Protein AF-A0A380DMP6-F1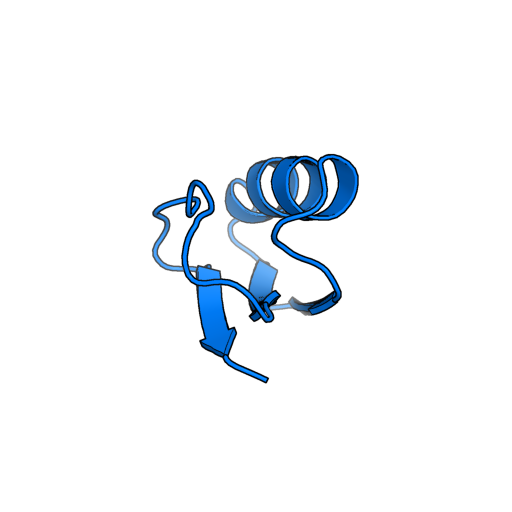 (afdb_monomer_lite)

Foldseek 3Di:
DADEDEQEACQDPVNVVVCVVQLPDPRYAYEYEDADPPHDDDDHPRYHYDYD

InterPro domains:
  IPR036291 NAD(P)-binding domain superfamily [SSF51735] (3-43)

Secondary structure (DSSP, 8-state):
-PEEEEEE-TTSHHHHHHHHHHHT-TTEEEEEEES-S-S-----TTEEEEE-

pLDDT: mean 91.71, std 4.54, range [79.62, 96.69]

Structure (mmCIF, N/CA/C/O backbone):
data_AF-A0A380DMP6-F1
#
_entry.id   AF-A0A380DMP6-F1
#
loop_
_atom_site.group_PDB
_atom_site.id
_atom_site.type_symbol
_atom_site.label_atom_id
_atom_sit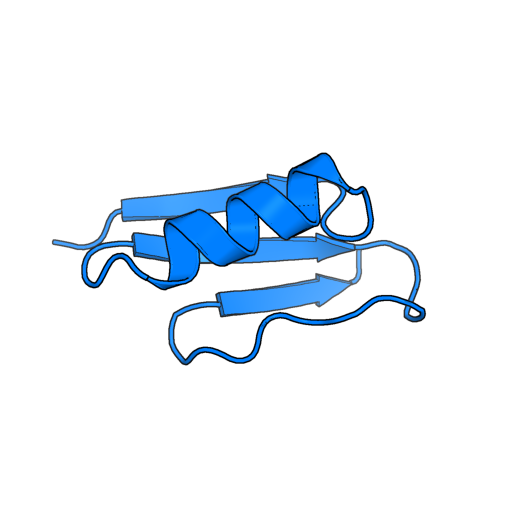e.label_alt_id
_atom_site.label_comp_id
_atom_site.label_asym_id
_atom_site.label_entity_id
_atom_site.label_seq_id
_atom_site.pdbx_PDB_ins_code
_atom_site.Cartn_x
_atom_site.Cartn_y
_atom_site.Cartn_z
_atom_site.occupancy
_atom_site.B_iso_or_equiv
_atom_site.auth_seq_id
_atom_site.auth_comp_id
_atom_site.auth_asym_id
_atom_site.auth_atom_id
_atom_site.pdbx_PDB_model_num
ATOM 1 N N . MET A 1 1 ? -16.027 -4.179 11.086 1.00 82.81 1 MET A N 1
ATOM 2 C CA . MET A 1 1 ? -16.012 -4.582 9.661 1.00 82.81 1 MET A CA 1
ATOM 3 C C . MET A 1 1 ? -14.881 -3.828 8.980 1.00 82.81 1 MET A C 1
ATOM 5 O O . MET A 1 1 ? -14.738 -2.651 9.275 1.00 82.81 1 MET A O 1
ATOM 9 N N . TYR A 1 2 ? -14.064 -4.483 8.151 1.00 88.88 2 TYR A N 1
ATOM 10 C CA . TYR A 1 2 ? -12.933 -3.834 7.469 1.00 88.88 2 TYR A CA 1
ATOM 11 C C . TYR A 1 2 ? -13.325 -3.363 6.063 1.00 88.88 2 TYR A C 1
ATOM 13 O O . TYR A 1 2 ? -14.071 -4.061 5.375 1.00 88.88 2 TYR A O 1
ATOM 21 N N . LYS A 1 3 ? -12.789 -2.220 5.623 1.00 95.38 3 LYS A N 1
ATOM 22 C CA . LYS A 1 3 ? -12.839 -1.757 4.228 1.00 95.38 3 LYS A CA 1
ATOM 23 C C . LYS A 1 3 ? -11.592 -2.237 3.484 1.00 95.38 3 LYS A C 1
ATOM 25 O O . LYS A 1 3 ? -10.484 -2.121 4.002 1.00 95.38 3 LYS A O 1
ATOM 30 N N . ASN A 1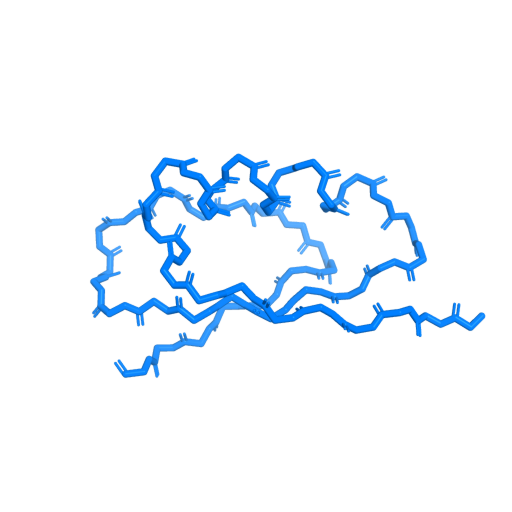 4 ? -11.764 -2.756 2.270 1.00 96.00 4 ASN A N 1
ATOM 31 C CA . ASN A 1 4 ? -10.657 -3.208 1.425 1.00 96.00 4 ASN A CA 1
ATOM 32 C C . ASN A 1 4 ? -10.390 -2.166 0.333 1.00 96.00 4 ASN A C 1
ATOM 34 O O . ASN A 1 4 ? -11.315 -1.794 -0.386 1.00 96.00 4 ASN A O 1
ATOM 38 N N . ILE A 1 5 ? -9.144 -1.704 0.206 1.00 95.88 5 ILE A N 1
ATOM 39 C CA . ILE A 1 5 ? -8.741 -0.688 -0.777 1.00 95.88 5 ILE A CA 1
ATOM 40 C C . ILE A 1 5 ? -7.598 -1.222 -1.642 1.00 95.88 5 ILE A C 1
ATOM 42 O O . ILE A 1 5 ? -6.600 -1.730 -1.132 1.00 95.88 5 ILE A O 1
ATOM 46 N N . GLY A 1 6 ? -7.747 -1.084 -2.960 1.00 95.69 6 GLY A N 1
ATOM 47 C CA . GLY A 1 6 ? -6.693 -1.351 -3.936 1.00 95.69 6 GLY A CA 1
ATOM 48 C C . GLY A 1 6 ? -5.964 -0.067 -4.331 1.00 95.69 6 GLY A C 1
ATOM 49 O O . GLY A 1 6 ? -6.610 0.916 -4.687 1.00 95.69 6 GLY A O 1
ATOM 50 N N . VAL A 1 7 ? -4.632 -0.078 -4.301 1.00 94.94 7 VAL A N 1
ATOM 51 C CA . VAL A 1 7 ? -3.791 1.026 -4.790 1.00 94.94 7 VAL A CA 1
ATOM 52 C C . VAL A 1 7 ? -3.045 0.563 -6.036 1.00 94.94 7 VAL A C 1
ATOM 54 O O . VAL A 1 7 ? -2.175 -0.305 -5.961 1.00 94.94 7 VAL A O 1
ATOM 57 N N . LEU A 1 8 ? -3.378 1.150 -7.186 1.00 92.56 8 LEU A N 1
ATOM 58 C CA . LEU A 1 8 ? -2.662 0.933 -8.442 1.00 92.56 8 LEU A CA 1
ATOM 59 C C . LEU A 1 8 ? -1.567 1.988 -8.598 1.00 92.56 8 LEU A C 1
ATOM 61 O O . LEU A 1 8 ? -1.807 3.174 -8.385 1.00 92.56 8 LEU A O 1
ATOM 65 N N . GLY A 1 9 ? -0.366 1.556 -8.981 1.00 88.88 9 GLY A N 1
ATOM 66 C CA . GLY A 1 9 ? 0.778 2.461 -9.085 1.00 88.88 9 GLY A CA 1
ATOM 67 C C . GLY A 1 9 ? 1.380 2.801 -7.722 1.00 88.88 9 GLY A C 1
ATOM 68 O O . GLY A 1 9 ? 1.757 3.945 -7.490 1.00 88.88 9 GLY A O 1
ATOM 69 N N . GLY A 1 10 ? 1.502 1.812 -6.829 1.00 86.94 10 GLY A N 1
ATOM 70 C CA . GLY A 1 10 ? 2.045 1.999 -5.476 1.00 86.94 10 GLY A CA 1
ATOM 71 C C . GLY A 1 10 ? 3.466 2.570 -5.397 1.00 86.94 10 GLY A C 1
ATOM 72 O O . GLY A 1 10 ? 3.839 3.102 -4.359 1.00 86.94 10 GLY A O 1
ATOM 73 N N . ASN A 1 11 ? 4.238 2.494 -6.487 1.00 86.94 11 ASN A N 1
ATOM 74 C CA . ASN A 1 11 ? 5.560 3.120 -6.600 1.00 86.94 11 ASN A CA 1
ATOM 75 C C . ASN A 1 11 ? 5.483 4.640 -6.883 1.00 86.94 11 ASN A C 1
ATOM 77 O O . ASN A 1 11 ? 6.415 5.386 -6.618 1.00 86.94 11 ASN A O 1
ATOM 81 N N . GLY A 1 12 ? 4.374 5.138 -7.433 1.00 90.00 12 GLY A N 1
ATOM 82 C CA . GLY A 1 12 ? 4.225 6.573 -7.670 1.00 90.00 12 GLY A CA 1
ATOM 83 C C . GLY A 1 12 ? 4.094 7.347 -6.358 1.00 90.00 12 GLY A C 1
ATOM 84 O O . GLY A 1 12 ? 3.527 6.839 -5.391 1.00 90.00 12 GLY A O 1
ATOM 85 N N . THR A 1 13 ? 4.522 8.611 -6.349 1.00 91.56 13 THR A N 1
ATOM 86 C CA . THR A 1 13 ? 4.451 9.501 -5.174 1.00 91.56 13 THR A CA 1
ATOM 87 C C . THR A 1 13 ? 3.060 9.521 -4.534 1.00 91.56 13 THR A C 1
ATOM 89 O O . THR A 1 13 ? 2.926 9.449 -3.314 1.00 91.56 13 THR A O 1
ATOM 92 N N . LEU A 1 14 ? 2.005 9.558 -5.357 1.00 93.12 14 LEU A N 1
ATOM 93 C CA . LEU A 1 14 ? 0.619 9.534 -4.883 1.00 93.12 14 LEU A CA 1
ATOM 94 C C . LEU A 1 14 ? 0.229 8.180 -4.285 1.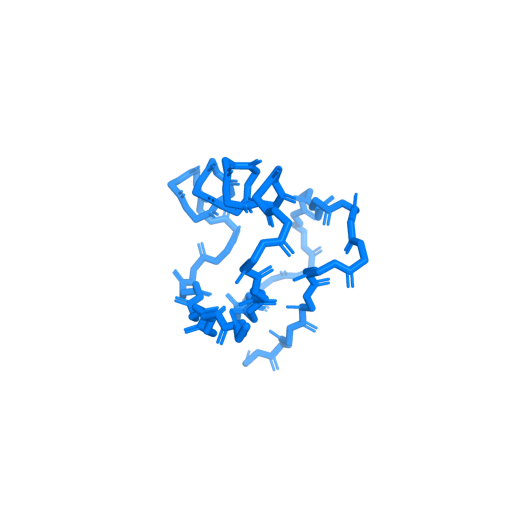00 93.12 14 LEU A C 1
ATOM 96 O O . LEU A 1 14 ? -0.365 8.142 -3.211 1.00 93.12 14 LEU A O 1
ATOM 100 N N . GLY A 1 15 ? 0.578 7.075 -4.951 1.00 93.38 15 GLY A N 1
ATOM 101 C CA . GLY A 1 15 ? 0.277 5.727 -4.467 1.00 93.38 15 GLY A CA 1
ATOM 102 C C . GLY A 1 15 ? 0.960 5.439 -3.132 1.00 93.38 15 GLY A C 1
ATOM 103 O O . GLY A 1 15 ? 0.341 4.891 -2.218 1.00 93.38 15 GLY A O 1
ATOM 104 N N . GLN A 1 16 ? 2.204 5.887 -2.981 1.00 92.56 16 GLN A N 1
ATOM 105 C CA . GLN A 1 16 ? 2.961 5.739 -1.748 1.00 92.56 16 GLN A CA 1
ATOM 106 C C . GLN A 1 16 ? 2.383 6.594 -0.610 1.00 92.56 16 GLN A C 1
ATOM 108 O O . GLN A 1 16 ? 2.135 6.073 0.479 1.00 92.56 16 GLN A O 1
ATOM 113 N N . CYS A 1 17 ? 2.105 7.877 -0.867 1.00 94.69 17 CYS A N 1
ATOM 114 C CA . CYS A 1 17 ? 1.504 8.784 0.115 1.00 94.69 17 CYS A CA 1
ATOM 115 C C . CYS A 1 17 ? 0.128 8.279 0.577 1.00 94.69 17 CYS A C 1
ATOM 117 O O . CYS A 1 17 ? -0.152 8.199 1.775 1.00 94.69 17 CYS A O 1
ATOM 119 N N . LEU A 1 18 ? -0.708 7.838 -0.366 1.00 95.31 18 LEU A N 1
ATOM 120 C CA . LEU A 1 18 ? -2.015 7.265 -0.066 1.00 95.31 18 LEU A CA 1
ATOM 121 C C . LEU A 1 18 ? -1.891 6.004 0.798 1.00 95.31 18 LEU A C 1
ATOM 123 O O . LEU A 1 18 ? -2.597 5.874 1.797 1.00 95.31 18 LEU A O 1
ATOM 127 N N . THR A 1 19 ? -0.963 5.105 0.458 1.00 95.56 19 THR A N 1
ATOM 128 C CA . THR A 1 19 ? -0.715 3.883 1.236 1.00 95.56 19 THR A CA 1
ATOM 129 C C . THR A 1 19 ? -0.292 4.214 2.669 1.00 95.56 19 THR A C 1
ATOM 131 O O . THR A 1 19 ? -0.820 3.617 3.602 1.00 95.56 19 THR A O 1
ATOM 134 N N . GLN A 1 20 ? 0.589 5.201 2.870 1.00 95.44 20 GLN A N 1
ATOM 135 C CA . GLN A 1 20 ? 1.020 5.649 4.205 1.00 95.44 20 GLN A CA 1
ATOM 136 C C . GLN A 1 20 ? -0.111 6.262 5.040 1.00 95.44 20 GLN A C 1
ATOM 138 O O . GLN A 1 20 ? -0.148 6.094 6.259 1.00 95.44 20 GLN A O 1
ATOM 143 N N . LEU A 1 21 ? -1.010 7.024 4.415 1.00 95.38 21 LEU A N 1
ATOM 144 C CA . LEU A 1 21 ? -2.138 7.636 5.118 1.00 95.38 21 LEU A CA 1
ATOM 145 C C . LEU A 1 21 ? -3.170 6.585 5.526 1.00 95.38 21 LEU A C 1
ATOM 147 O O . LEU A 1 21 ? -3.644 6.589 6.664 1.00 95.38 21 LEU A O 1
ATOM 151 N N . LEU A 1 22 ? -3.488 5.668 4.613 1.00 95.31 22 LEU A N 1
ATOM 152 C CA . LEU A 1 22 ? -4.466 4.613 4.847 1.00 95.31 22 LEU A CA 1
ATOM 153 C C . LEU A 1 22 ? -3.941 3.536 5.807 1.00 95.31 22 LEU A C 1
ATOM 155 O O . LEU A 1 22 ? -4.734 2.992 6.571 1.00 95.31 22 LEU A O 1
ATOM 159 N N . SER A 1 23 ? -2.632 3.248 5.832 1.00 95.44 23 SER A N 1
ATOM 160 C CA . SER A 1 23 ? -2.069 2.213 6.716 1.00 95.44 23 SER A CA 1
ATOM 161 C C . SER A 1 23 ? -2.251 2.544 8.200 1.00 95.44 23 SER A C 1
ATOM 163 O O . SER A 1 23 ? -2.310 1.648 9.035 1.00 95.44 23 SER A O 1
ATOM 165 N N . LYS A 1 24 ? -2.402 3.829 8.541 1.00 95.44 24 LYS A N 1
ATOM 166 C CA . LYS A 1 24 ? -2.672 4.298 9.910 1.00 95.44 24 LYS A CA 1
ATOM 167 C C . LYS A 1 24 ? -4.101 4.001 10.382 1.00 95.44 24 LYS A C 1
ATOM 169 O O . LYS A 1 24 ? -4.377 4.120 11.574 1.00 95.44 24 LYS A O 1
ATOM 174 N N . GLN A 1 25 ? -5.008 3.638 9.475 1.00 94.44 25 GLN A N 1
ATOM 175 C CA . GLN A 1 25 ? -6.409 3.373 9.794 1.00 94.44 25 GLN A CA 1
ATOM 176 C C . GLN A 1 25 ? -6.611 1.897 10.144 1.00 94.44 25 GLN A C 1
ATOM 178 O O . GLN A 1 25 ? -6.332 1.000 9.348 1.00 94.44 25 GLN A O 1
ATOM 183 N N . LYS A 1 26 ? -7.119 1.638 11.354 1.00 90.69 26 LYS A N 1
ATOM 184 C CA . LYS A 1 26 ? -7.273 0.277 11.895 1.00 90.69 26 LYS A CA 1
ATOM 185 C C . LYS A 1 26 ? -8.385 -0.526 11.229 1.00 90.69 26 LYS A C 1
ATOM 187 O O . LYS A 1 26 ? -8.415 -1.737 11.387 1.00 90.69 26 LYS A O 1
ATOM 192 N N . ASP A 1 27 ? -9.304 0.120 10.524 1.00 95.56 27 ASP A N 1
ATOM 193 C CA . ASP A 1 27 ? -10.448 -0.497 9.854 1.00 95.56 27 ASP A CA 1
ATOM 194 C C . ASP A 1 27 ? -10.230 -0.684 8.343 1.00 95.56 27 ASP A C 1
ATOM 196 O O . ASP A 1 27 ? -11.147 -1.108 7.639 1.00 95.56 27 ASP A O 1
ATOM 200 N N . ILE A 1 28 ? -9.019 -0.427 7.835 1.00 96.50 28 ILE A N 1
ATOM 201 C CA . ILE A 1 28 ? -8.684 -0.527 6.411 1.00 96.50 28 ILE A CA 1
ATOM 202 C C . ILE A 1 28 ? -7.644 -1.623 6.178 1.00 96.50 28 ILE A C 1
ATOM 204 O O . ILE A 1 28 ? -6.651 -1.712 6.896 1.00 96.50 28 ILE A O 1
ATOM 208 N N . LYS A 1 29 ? -7.866 -2.437 5.140 1.00 96.62 29 LYS A N 1
ATOM 209 C CA . LYS A 1 29 ? -6.885 -3.361 4.554 1.00 96.62 29 LYS A CA 1
ATOM 210 C C . LYS A 1 29 ? -6.522 -2.895 3.148 1.00 96.62 29 LYS A C 1
ATOM 212 O O . LYS A 1 29 ? -7.408 -2.572 2.356 1.00 96.62 29 LYS A O 1
ATOM 217 N N . ILE A 1 30 ? -5.233 -2.880 2.833 1.00 96.69 30 ILE A N 1
ATOM 218 C CA . ILE A 1 30 ? -4.698 -2.294 1.602 1.00 96.69 30 ILE A CA 1
ATOM 219 C C . ILE A 1 30 ? -3.999 -3.370 0.780 1.00 96.69 30 ILE A C 1
ATOM 221 O O . ILE A 1 30 ? -3.134 -4.084 1.289 1.00 96.69 30 ILE A O 1
ATOM 225 N N . LYS A 1 31 ? -4.345 -3.458 -0.506 1.00 96.62 31 LYS A N 1
ATOM 226 C CA . LYS A 1 31 ? -3.611 -4.241 -1.504 1.00 96.62 31 LYS A CA 1
ATOM 227 C C . LYS A 1 31 ? -2.957 -3.286 -2.499 1.00 96.62 31 LYS A C 1
ATOM 229 O O . LYS A 1 31 ? -3.648 -2.548 -3.198 1.00 96.62 31 LYS A O 1
ATOM 234 N N . VAL A 1 32 ? -1.632 -3.275 -2.546 1.00 95.12 32 VAL A N 1
ATOM 235 C CA . VAL A 1 32 ? -0.850 -2.353 -3.371 1.00 95.12 32 VAL A CA 1
ATOM 236 C C . VAL A 1 32 ? -0.251 -3.109 -4.549 1.00 95.12 32 VAL A C 1
ATOM 238 O O . VAL A 1 32 ? 0.582 -3.995 -4.359 1.00 95.12 32 VAL A O 1
ATOM 241 N N . ALA A 1 33 ? -0.651 -2.733 -5.761 1.00 93.50 33 ALA A N 1
ATOM 242 C CA . ALA A 1 33 ? -0.099 -3.278 -6.993 1.00 93.50 33 ALA A CA 1
ATOM 243 C C . ALA A 1 33 ? 1.073 -2.421 -7.489 1.00 93.50 33 ALA A C 1
ATOM 245 O O . ALA A 1 33 ? 0.978 -1.188 -7.589 1.00 93.50 33 ALA A O 1
ATOM 246 N N . PHE A 1 34 ? 2.177 -3.076 -7.840 1.00 90.88 34 PHE A N 1
ATOM 247 C CA . PHE A 1 34 ? 3.392 -2.428 -8.331 1.00 90.88 34 PHE A CA 1
ATOM 248 C C . PHE A 1 34 ? 4.016 -3.215 -9.491 1.00 90.88 34 PHE A C 1
ATOM 250 O O . PHE A 1 34 ? 3.811 -4.418 -9.610 1.00 90.88 34 PHE A O 1
ATOM 257 N N . ARG A 1 35 ? 4.789 -2.525 -10.343 1.00 89.12 35 ARG A N 1
ATOM 258 C CA . ARG A 1 35 ? 5.507 -3.134 -11.485 1.00 89.12 35 ARG A CA 1
ATOM 259 C C . ARG A 1 35 ? 7.006 -3.309 -11.220 1.00 89.12 35 ARG A C 1
ATOM 261 O O . ARG A 1 35 ? 7.602 -4.313 -11.596 1.00 89.12 35 ARG A O 1
ATOM 268 N N . SER A 1 36 ? 7.615 -2.318 -10.567 1.00 85.31 36 SER A N 1
ATOM 269 C CA . SER A 1 36 ? 9.048 -2.285 -10.249 1.00 85.31 36 SER A CA 1
ATOM 270 C C . SER A 1 36 ? 9.299 -2.691 -8.800 1.00 85.31 36 SER A C 1
ATOM 272 O O . SER A 1 36 ? 8.531 -2.316 -7.918 1.00 85.31 36 SER A O 1
ATOM 274 N N . ASN A 1 37 ? 10.391 -3.417 -8.558 1.00 81.56 37 ASN A N 1
ATOM 275 C CA . ASN A 1 37 ? 10.834 -3.770 -7.210 1.00 81.56 37 ASN A CA 1
ATOM 276 C C . ASN A 1 37 ? 11.520 -2.596 -6.484 1.00 81.56 37 ASN A C 1
ATOM 278 O O . ASN A 1 37 ? 11.617 -2.635 -5.260 1.00 81.56 37 ASN A O 1
ATOM 282 N N . ASP A 1 38 ? 11.952 -1.563 -7.214 1.00 82.38 38 ASP A N 1
ATOM 283 C CA . ASP A 1 38 ? 12.607 -0.376 -6.656 1.00 82.38 38 ASP A CA 1
ATOM 284 C C . ASP A 1 38 ? 11.573 0.630 -6.167 1.00 82.38 38 ASP A C 1
ATOM 286 O O . ASP A 1 38 ? 11.217 1.579 -6.872 1.00 82.38 38 ASP A O 1
ATOM 290 N N . PHE A 1 39 ? 11.058 0.389 -4.961 1.00 81.56 39 PHE A N 1
ATOM 291 C CA . PHE A 1 39 ? 10.268 1.371 -4.230 1.00 81.56 39 PHE A CA 1
ATOM 292 C C . PHE A 1 39 ? 10.221 1.094 -2.732 1.00 81.56 39 PHE A C 1
ATOM 294 O O . PHE A 1 39 ? 10.326 -0.040 -2.260 1.00 81.56 39 PHE A O 1
ATOM 301 N N . LEU A 1 40 ? 10.020 2.168 -1.977 1.00 84.12 40 LEU A N 1
ATOM 302 C CA . LEU A 1 40 ? 9.920 2.125 -0.528 1.00 84.12 40 LEU A CA 1
ATOM 303 C C . LEU A 1 40 ? 8.541 1.607 -0.110 1.00 84.12 40 LEU A C 1
ATOM 305 O O . LEU A 1 40 ? 7.535 2.321 -0.182 1.00 84.12 40 LEU A O 1
ATOM 309 N N . LYS A 1 41 ? 8.511 0.361 0.364 1.00 89.88 41 LYS A N 1
ATOM 310 C CA . LYS A 1 41 ? 7.314 -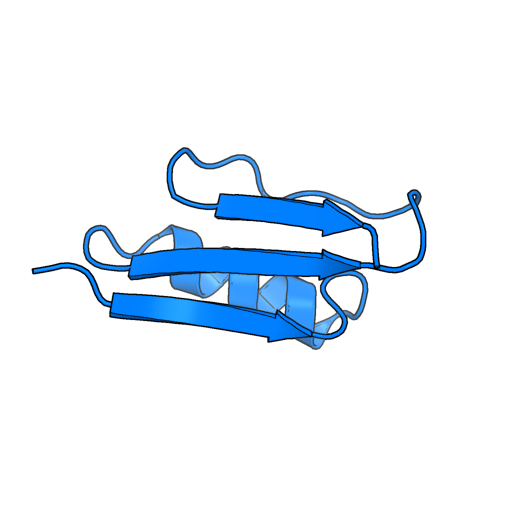0.261 0.929 1.00 89.88 41 LYS A CA 1
ATOM 311 C C . LYS A 1 41 ? 7.012 0.322 2.309 1.00 89.88 41 LYS A C 1
ATOM 313 O O . LYS A 1 41 ? 7.874 0.398 3.177 1.00 89.88 41 LYS A O 1
ATOM 318 N N . VAL A 1 42 ? 5.756 0.696 2.518 1.00 90.56 42 VAL A N 1
ATOM 319 C CA . VAL A 1 42 ? 5.181 0.957 3.840 1.00 90.56 42 VAL A CA 1
ATOM 320 C C . VAL A 1 42 ? 5.022 -0.373 4.567 1.00 90.56 42 VAL A C 1
ATOM 322 O O . VAL A 1 42 ? 4.232 -1.212 4.131 1.00 90.56 42 VAL A O 1
ATOM 325 N N . THR A 1 43 ? 5.761 -0.558 5.658 1.00 89.81 43 THR A N 1
ATOM 326 C CA . THR A 1 43 ? 5.661 -1.744 6.516 1.00 89.81 43 THR A CA 1
ATOM 327 C C . THR A 1 43 ? 4.526 -1.556 7.516 1.00 89.81 43 THR A C 1
ATOM 329 O O . THR A 1 43 ? 4.622 -0.728 8.421 1.00 89.81 43 THR A O 1
ATOM 332 N N . SER A 1 44 ? 3.436 -2.298 7.342 1.00 92.06 44 SER A N 1
ATOM 333 C CA . SER A 1 44 ? 2.320 -2.345 8.287 1.00 92.06 44 SER A CA 1
ATOM 334 C C . SER A 1 44 ? 1.495 -3.611 8.058 1.00 92.06 44 SER A C 1
ATOM 336 O O . SER A 1 44 ? 1.354 -4.050 6.917 1.00 92.06 44 SER A O 1
ATOM 338 N N . ASP A 1 45 ? 0.928 -4.177 9.123 1.00 92.06 45 ASP A N 1
ATOM 339 C CA . ASP A 1 45 ? 0.214 -5.466 9.094 1.00 92.06 45 ASP A CA 1
ATOM 340 C C . ASP A 1 45 ? -1.047 -5.453 8.217 1.00 92.06 45 ASP A C 1
ATOM 342 O O . ASP A 1 45 ? -1.560 -6.500 7.819 1.00 92.06 45 ASP A O 1
ATOM 346 N N . ASN A 1 46 ? -1.573 -4.265 7.910 1.00 93.62 46 ASN A N 1
ATOM 347 C CA . ASN A 1 46 ? -2.744 -4.086 7.059 1.00 93.62 46 ASN A CA 1
ATOM 348 C C . ASN A 1 46 ? -2.403 -3.770 5.592 1.00 93.62 46 ASN A C 1
ATOM 350 O O . ASN A 1 46 ? -3.324 -3.489 4.821 1.00 93.62 46 ASN A O 1
ATOM 354 N N . VAL A 1 47 ? -1.126 -3.827 5.191 1.00 95.62 47 VAL A N 1
ATOM 355 C CA . VAL A 1 47 ? -0.668 -3.528 3.826 1.00 95.62 47 VAL A CA 1
ATOM 356 C C . VAL A 1 47 ? -0.022 -4.749 3.187 1.00 95.62 47 VAL A C 1
ATOM 358 O O . VAL A 1 47 ? 1.020 -5.222 3.625 1.00 95.62 47 VAL A O 1
ATOM 361 N N . ASN A 1 48 ? -0.605 -5.208 2.081 1.00 95.25 48 ASN A N 1
ATOM 362 C CA . ASN A 1 48 ? -0.064 -6.287 1.264 1.00 95.25 48 ASN A CA 1
ATOM 363 C C . ASN A 1 48 ? 0.364 -5.765 -0.105 1.00 95.25 48 ASN A C 1
ATOM 365 O O . ASN A 1 48 ? -0.376 -5.032 -0.759 1.00 95.25 48 ASN A O 1
ATOM 369 N N . TYR A 1 49 ? 1.540 -6.186 -0.559 1.00 93.19 49 TYR A N 1
ATOM 370 C CA . TYR A 1 49 ? 2.091 -5.810 -1.857 1.00 93.19 49 TYR A CA 1
ATOM 371 C C . TYR A 1 49 ? 2.000 -6.983 -2.829 1.00 93.19 49 TYR A C 1
ATOM 373 O O . TYR A 1 49 ? 2.432 -8.086 -2.503 1.00 93.19 49 TYR A O 1
ATOM 381 N N . GLU A 1 50 ? 1.499 -6.731 -4.034 1.00 91.38 50 GLU A N 1
ATOM 382 C CA . GLU A 1 50 ? 1.423 -7.708 -5.120 1.00 91.38 50 GLU A CA 1
ATOM 383 C C . GLU A 1 50 ? 2.098 -7.147 -6.371 1.00 91.38 50 GLU A C 1
ATOM 385 O O . GLU A 1 50 ? 1.878 -5.994 -6.756 1.00 91.38 50 GLU A O 1
ATOM 390 N N . LYS A 1 51 ? 2.951 -7.964 -6.989 1.00 87.31 51 LYS A N 1
ATOM 391 C CA . LYS A 1 51 ? 3.581 -7.611 -8.255 1.00 87.31 51 LYS A CA 1
ATOM 392 C C . LYS A 1 51 ? 2.625 -7.968 -9.391 1.00 87.31 51 LYS A C 1
ATOM 394 O O . LYS A 1 51 ? 2.244 -9.131 -9.496 1.00 87.31 51 LYS A O 1
ATOM 399 N N . ASN A 1 52 ? 2.279 -6.972 -10.205 1.00 79.62 52 ASN A N 1
ATOM 400 C CA . ASN A 1 52 ? 1.516 -7.146 -11.445 1.00 79.62 52 ASN A CA 1
ATOM 401 C C . ASN A 1 52 ? 2.435 -7.212 -12.662 1.00 79.62 52 ASN A C 1
ATOM 403 O O . ASN A 1 52 ? 3.507 -6.560 -12.629 1.00 79.62 52 ASN A O 1
#

Organism: Staphylococcus aureus (NCBI:txid1280)

Sequence (52 aa):
MYKNIGVLGGNGTLGQCLTQLLSKQKDIKIKVAFRSNDFLKV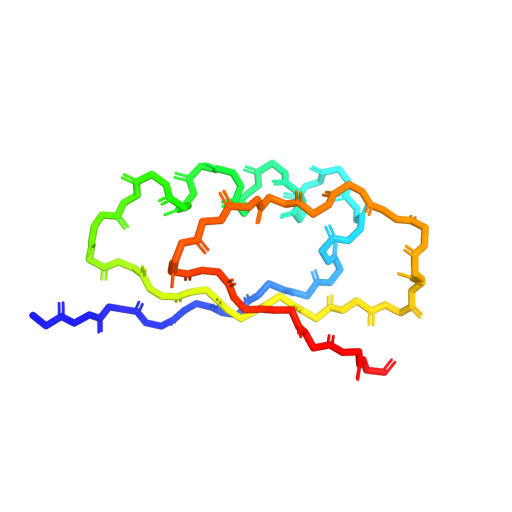TSDNVNYEKN

Radius of gyration: 10.09 Å; chains: 1; bounding box: 29×17×23 Å